Protein AF-A0A117N8L5-F1 (afdb_monomer)

Radius of gyration: 17.11 Å; Cα contacts (8 Å, |Δi|>4): 174; chains: 1; bounding box: 40×50×40 Å

Mean predicted aligned error: 10.84 Å

pLDDT: mean 74.55, std 15.8, range [31.23, 92.5]

Structure (mmCIF, N/CA/C/O backbone):
data_AF-A0A117N8L5-F1
#
_entry.id   AF-A0A117N8L5-F1
#
loop_
_atom_site.group_PDB
_atom_site.id
_atom_site.type_symbol
_atom_site.label_atom_id
_atom_site.label_alt_id
_atom_site.label_comp_id
_atom_site.label_asym_id
_atom_site.label_entity_id
_atom_site.label_seq_id
_atom_site.pdbx_PDB_ins_code
_atom_site.Cartn_x
_atom_site.Cartn_y
_atom_site.Cartn_z
_atom_site.occupancy
_atom_site.B_iso_or_equiv
_atom_site.auth_seq_id
_atom_site.auth_comp_id
_atom_site.auth_asym_id
_atom_site.auth_atom_id
_atom_site.pdbx_PDB_model_num
ATOM 1 N N . MET A 1 1 ? 11.726 -37.294 12.377 1.00 32.75 1 MET A N 1
ATOM 2 C CA . MET A 1 1 ? 10.786 -36.270 12.881 1.00 32.75 1 MET A CA 1
ATOM 3 C C . MET A 1 1 ? 11.572 -34.983 13.073 1.00 32.75 1 MET A C 1
ATOM 5 O O . MET A 1 1 ? 12.293 -34.860 14.050 1.00 32.75 1 MET A O 1
ATOM 9 N N . THR A 1 2 ? 11.542 -34.087 12.090 1.00 34.66 2 THR A N 1
ATOM 10 C CA . THR A 1 2 ? 12.299 -32.825 12.091 1.00 34.66 2 THR A CA 1
ATOM 11 C C . THR A 1 2 ? 11.331 -31.673 12.311 1.00 34.66 2 THR A C 1
ATOM 13 O O . THR A 1 2 ? 10.639 -31.258 11.386 1.00 34.66 2 THR A O 1
ATOM 16 N N . ALA A 1 3 ? 11.257 -31.188 13.549 1.00 36.88 3 ALA A N 1
ATOM 17 C CA . ALA A 1 3 ? 10.558 -29.955 13.878 1.00 36.88 3 ALA A CA 1
ATOM 18 C C . ALA A 1 3 ? 11.479 -28.774 13.540 1.00 36.88 3 ALA A C 1
ATOM 20 O O . ALA A 1 3 ? 12.468 -28.528 14.227 1.00 36.88 3 ALA A O 1
ATOM 21 N N . GLN A 1 4 ? 11.176 -28.073 12.449 1.00 41.47 4 GLN A N 1
ATOM 22 C CA . GLN A 1 4 ? 11.733 -26.756 12.152 1.00 41.47 4 GLN A CA 1
ATOM 23 C C . GLN A 1 4 ? 11.046 -25.733 13.063 1.00 41.47 4 GLN A C 1
ATOM 25 O O . GLN A 1 4 ? 9.984 -25.205 12.745 1.00 41.47 4 GLN A O 1
ATOM 30 N N . THR A 1 5 ? 11.626 -25.479 14.230 1.00 39.50 5 THR A N 1
ATOM 31 C CA . THR A 1 5 ? 11.191 -24.397 15.118 1.00 39.50 5 THR A CA 1
ATOM 32 C C . THR A 1 5 ? 11.941 -23.114 14.771 1.00 39.50 5 THR A C 1
ATOM 34 O O . THR A 1 5 ? 13.135 -23.016 15.026 1.00 39.50 5 THR A O 1
ATOM 37 N N . SER A 1 6 ? 11.206 -22.178 14.162 1.00 39.59 6 SER A N 1
ATOM 38 C CA . SER A 1 6 ? 11.366 -20.713 14.141 1.00 39.59 6 SER A CA 1
ATOM 39 C C . SER A 1 6 ? 12.774 -20.132 14.372 1.00 39.59 6 SER A C 1
ATOM 41 O O . SER A 1 6 ? 13.291 -20.130 15.486 1.00 39.59 6 SER A O 1
ATOM 43 N N . LEU A 1 7 ? 13.345 -19.530 13.321 1.00 44.28 7 LEU A N 1
ATOM 44 C CA . LEU A 1 7 ? 14.654 -18.856 13.322 1.00 44.28 7 LEU A CA 1
ATOM 45 C C . LEU A 1 7 ? 14.647 -17.414 13.874 1.00 44.28 7 LEU A C 1
ATOM 47 O O . LEU A 1 7 ? 15.663 -16.728 13.780 1.00 44.28 7 LEU A O 1
ATOM 51 N N . PHE A 1 8 ? 13.546 -16.935 14.459 1.00 46.31 8 PHE A N 1
ATOM 52 C CA . PHE A 1 8 ? 13.415 -15.524 14.840 1.00 46.31 8 PHE A CA 1
ATOM 53 C C . PHE A 1 8 ? 13.256 -15.352 16.358 1.00 46.31 8 PHE A C 1
ATOM 55 O O . PHE A 1 8 ? 12.157 -15.444 16.901 1.00 46.31 8 PHE A O 1
ATOM 62 N N . GLN A 1 9 ? 14.373 -15.085 17.050 1.00 37.78 9 GLN A N 1
ATOM 63 C CA . GLN A 1 9 ? 14.425 -14.745 18.480 1.00 37.78 9 GLN A CA 1
ATOM 64 C C . GLN A 1 9 ? 15.164 -13.408 18.708 1.00 37.78 9 GLN A C 1
ATOM 66 O O . GLN A 1 9 ? 16.391 -13.354 18.731 1.00 37.78 9 GLN A O 1
ATOM 71 N N . GLY A 1 10 ? 14.402 -12.340 18.984 1.00 44.94 10 GLY A N 1
ATOM 72 C CA . GLY A 1 10 ? 14.839 -11.195 19.802 1.00 44.94 10 GLY A CA 1
ATOM 73 C C . GLY A 1 10 ? 15.371 -9.924 19.105 1.00 44.94 10 GLY A C 1
ATOM 74 O O . GLY A 1 10 ? 15.932 -9.943 18.012 1.00 44.94 10 GLY A O 1
ATOM 75 N N . ASN A 1 11 ? 15.260 -8.793 19.826 1.00 52.31 11 ASN A N 1
ATOM 76 C CA . ASN A 1 11 ? 15.672 -7.425 19.438 1.00 52.31 11 ASN A CA 1
ATOM 77 C C . ASN A 1 11 ? 17.166 -7.250 19.079 1.00 52.31 11 ASN A C 1
ATOM 79 O O . ASN A 1 11 ? 17.556 -6.209 18.547 1.00 52.31 11 ASN A O 1
ATOM 83 N N . GLY A 1 12 ? 18.022 -8.238 19.360 1.00 47.81 12 GLY A N 1
ATOM 84 C CA . GLY A 1 12 ? 19.453 -8.184 19.039 1.00 47.81 12 GLY A CA 1
ATOM 85 C C . GLY A 1 12 ? 19.738 -8.190 17.534 1.00 47.81 12 GLY A C 1
ATOM 86 O O . GLY A 1 12 ? 20.642 -7.492 17.077 1.00 47.81 12 GLY A O 1
ATOM 87 N N . GLN A 1 13 ? 18.926 -8.903 16.748 1.00 51.06 13 GLN A N 1
ATOM 88 C CA . GLN A 1 13 ? 19.070 -8.963 15.288 1.00 51.06 13 GLN A CA 1
ATOM 89 C C . GLN A 1 13 ? 18.593 -7.674 14.601 1.00 51.06 13 GLN A C 1
ATOM 91 O O . GLN A 1 13 ? 19.231 -7.227 13.651 1.00 51.06 13 GLN A O 1
ATOM 96 N N . LEU A 1 14 ? 17.563 -6.998 15.131 1.00 50.91 14 LEU A N 1
ATOM 97 C CA . LEU A 1 14 ? 17.167 -5.656 14.676 1.00 50.91 14 LEU A CA 1
ATOM 98 C C . LEU A 1 14 ? 18.280 -4.628 14.915 1.00 50.91 14 LEU A C 1
ATOM 100 O O . LEU A 1 14 ? 18.564 -3.805 14.048 1.00 50.91 14 LEU A O 1
ATOM 104 N N . GLN A 1 15 ? 18.977 -4.708 16.054 1.00 56.00 15 GLN A N 1
ATOM 105 C CA . GLN A 1 15 ? 20.136 -3.849 16.314 1.00 56.00 15 GLN A CA 1
ATOM 106 C C . GLN A 1 15 ? 21.327 -4.157 15.398 1.00 56.00 15 GLN A C 1
ATOM 108 O O . GLN A 1 15 ? 22.074 -3.241 15.053 1.00 56.00 15 GLN A O 1
ATOM 113 N N . GLN A 1 16 ? 21.515 -5.414 14.989 1.00 54.31 16 GLN A N 1
ATOM 114 C CA . GLN A 1 16 ? 22.537 -5.794 14.009 1.00 54.31 16 GLN A CA 1
ATOM 115 C C . GLN A 1 16 ? 22.177 -5.319 12.595 1.00 54.31 16 GLN A C 1
ATOM 117 O O . GLN A 1 16 ? 23.023 -4.725 11.932 1.00 54.31 16 GLN A O 1
ATOM 122 N N . LEU A 1 17 ? 20.920 -5.466 12.165 1.00 53.38 17 LEU A N 1
ATOM 123 C CA . LEU A 1 17 ? 20.417 -4.901 10.906 1.00 53.38 17 LEU A CA 1
ATOM 124 C C . LEU A 1 17 ? 20.562 -3.374 10.875 1.00 53.38 17 LEU A C 1
ATOM 126 O O . LEU A 1 17 ? 21.038 -2.827 9.885 1.00 53.38 17 LEU A O 1
ATOM 130 N N . ARG A 1 18 ? 20.285 -2.688 11.991 1.00 55.78 18 ARG A N 1
ATOM 131 C CA . ARG A 1 18 ? 20.491 -1.236 12.143 1.00 55.78 18 ARG A CA 1
ATOM 132 C C . ARG A 1 18 ? 21.955 -0.799 11.987 1.00 55.78 18 ARG A C 1
ATOM 134 O O . ARG A 1 18 ? 22.213 0.368 11.713 1.00 55.78 18 ARG A O 1
ATOM 141 N N . ARG A 1 19 ? 22.921 -1.707 12.182 1.00 58.66 19 ARG A N 1
ATOM 142 C CA . ARG A 1 19 ? 24.357 -1.448 11.950 1.00 58.66 19 ARG A CA 1
ATOM 143 C C . ARG A 1 19 ? 24.785 -1.715 10.506 1.00 58.66 19 ARG A C 1
ATOM 145 O O . ARG A 1 19 ? 25.782 -1.148 10.075 1.00 58.66 19 ARG A O 1
ATOM 152 N N . LEU A 1 20 ? 24.070 -2.584 9.795 1.00 58.31 20 LEU A N 1
ATOM 153 C CA . LEU A 1 20 ? 24.377 -2.994 8.419 1.00 58.31 20 LEU A CA 1
ATOM 154 C C . LEU A 1 20 ? 23.665 -2.123 7.378 1.00 58.31 20 LEU A C 1
ATOM 156 O O . LEU A 1 20 ? 24.163 -1.943 6.270 1.00 58.31 20 LEU A O 1
ATOM 160 N N . ILE A 1 21 ? 22.513 -1.568 7.742 1.00 58.50 21 ILE A N 1
ATOM 161 C CA . ILE A 1 21 ? 21.733 -0.667 6.904 1.00 58.50 21 ILE A CA 1
ATOM 162 C C . ILE A 1 21 ? 22.217 0.769 7.168 1.00 58.50 21 ILE A C 1
ATOM 164 O O . ILE A 1 21 ? 22.267 1.186 8.328 1.00 58.50 21 ILE A O 1
ATOM 168 N N . PRO A 1 22 ? 22.566 1.554 6.128 1.00 66.19 22 PRO A N 1
ATOM 169 C CA . PRO A 1 22 ? 22.872 2.970 6.287 1.00 66.19 22 PRO A CA 1
ATOM 170 C C . PRO A 1 22 ? 21.774 3.663 7.093 1.00 66.19 22 PRO A C 1
ATOM 172 O O . PRO A 1 22 ? 20.593 3.511 6.791 1.00 66.19 22 PRO A O 1
ATOM 175 N N . ARG A 1 23 ? 22.157 4.430 8.117 1.00 64.81 23 ARG A N 1
ATOM 176 C CA . ARG A 1 23 ? 21.230 5.036 9.090 1.00 64.81 23 ARG A CA 1
ATOM 177 C C . ARG A 1 23 ? 20.044 5.769 8.440 1.00 64.81 23 ARG A C 1
ATOM 179 O O . ARG A 1 23 ? 18.930 5.679 8.938 1.00 64.81 23 ARG A O 1
ATOM 186 N N . GLN A 1 24 ? 20.274 6.406 7.292 1.00 61.06 24 GLN A N 1
ATOM 187 C CA . GLN A 1 24 ? 19.246 7.089 6.498 1.00 61.06 24 GLN A CA 1
ATOM 188 C C . GLN A 1 24 ? 18.152 6.147 5.962 1.00 61.06 24 GLN A C 1
ATOM 190 O O . GLN A 1 24 ? 16.981 6.514 5.961 1.00 61.06 24 GLN A O 1
ATOM 195 N N . HIS A 1 25 ? 18.502 4.927 5.544 1.00 65.31 25 HIS A N 1
ATOM 196 C CA . HIS A 1 25 ? 17.527 3.935 5.081 1.00 65.31 25 HIS A CA 1
ATOM 197 C C . HIS A 1 25 ? 16.678 3.398 6.236 1.00 65.31 25 HIS A C 1
ATOM 199 O O . HIS A 1 25 ? 15.489 3.152 6.059 1.00 65.31 25 HIS A O 1
ATOM 205 N N . PHE A 1 26 ? 17.268 3.260 7.427 1.00 66.50 26 PHE A N 1
ATOM 206 C CA . PHE A 1 26 ? 16.532 2.848 8.620 1.00 66.50 26 PHE A CA 1
ATOM 207 C C . PHE A 1 26 ? 15.540 3.929 9.073 1.00 66.50 26 PHE A C 1
ATOM 209 O O . PHE A 1 26 ? 14.372 3.628 9.282 1.00 66.50 26 PHE A O 1
ATOM 216 N N . GLU A 1 27 ? 15.968 5.195 9.123 1.00 71.75 27 GLU A N 1
ATOM 217 C CA . GLU A 1 27 ? 15.086 6.327 9.452 1.00 71.75 27 GLU A CA 1
ATOM 218 C C . GLU A 1 27 ? 13.952 6.495 8.420 1.00 71.75 27 GLU A C 1
ATOM 220 O 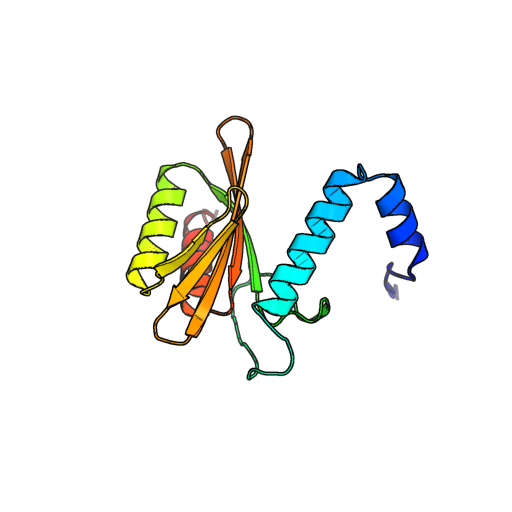O . GLU A 1 27 ? 12.825 6.825 8.787 1.00 71.75 27 GLU A O 1
ATOM 225 N N . CYS A 1 28 ? 14.209 6.231 7.131 1.00 71.75 28 CYS A N 1
ATOM 226 C CA . CYS A 1 28 ? 13.149 6.193 6.115 1.00 71.75 28 CYS A CA 1
ATOM 227 C C . CYS A 1 28 ? 12.150 5.058 6.359 1.00 71.75 28 CYS A C 1
ATOM 229 O O . CYS A 1 28 ? 10.948 5.262 6.198 1.00 71.75 28 CYS A O 1
ATOM 231 N N . LEU A 1 29 ? 12.633 3.876 6.747 1.00 73.25 29 LEU A N 1
ATOM 232 C CA . LEU A 1 29 ? 11.786 2.720 7.023 1.00 73.25 29 LEU A CA 1
ATOM 233 C C . LEU A 1 29 ? 10.924 2.932 8.274 1.00 73.25 29 LEU A C 1
ATOM 235 O O . LEU A 1 29 ? 9.733 2.643 8.231 1.00 73.25 29 LEU A O 1
ATOM 239 N N . GLU A 1 30 ? 11.480 3.497 9.348 1.00 79.12 30 GLU A N 1
ATOM 240 C CA . GLU A 1 30 ? 10.711 3.856 10.549 1.00 79.12 30 GLU A CA 1
ATOM 241 C C . GLU A 1 30 ? 9.605 4.864 10.224 1.00 79.12 30 GLU A C 1
ATOM 243 O O . GLU A 1 30 ? 8.443 4.613 10.534 1.00 79.12 30 GLU A O 1
ATOM 248 N N . ARG A 1 31 ? 9.923 5.949 9.503 1.00 82.00 31 ARG A N 1
ATOM 249 C CA . ARG A 1 31 ? 8.916 6.936 9.073 1.00 82.00 31 ARG A CA 1
ATOM 250 C C . ARG A 1 31 ? 7.827 6.320 8.199 1.00 82.00 31 ARG A C 1
ATOM 252 O O . ARG A 1 31 ? 6.667 6.713 8.292 1.00 82.00 31 ARG A O 1
ATOM 259 N N . TYR A 1 32 ? 8.193 5.374 7.337 1.00 81.88 32 TYR A N 1
ATOM 260 C CA . TYR A 1 32 ? 7.232 4.672 6.494 1.00 81.88 32 TYR A CA 1
ATOM 261 C C . TYR A 1 32 ? 6.297 3.784 7.323 1.00 81.88 32 TYR A C 1
ATOM 263 O O . TYR A 1 32 ? 5.087 3.822 7.120 1.00 81.88 32 TYR A O 1
ATOM 271 N N . LEU A 1 33 ? 6.829 3.044 8.299 1.00 81.69 33 LEU A N 1
ATOM 272 C CA . LEU A 1 33 ? 6.021 2.235 9.212 1.00 81.69 33 LEU A CA 1
ATOM 273 C C . LEU A 1 33 ? 5.107 3.094 10.095 1.00 81.69 33 LEU A C 1
ATOM 275 O O . LEU A 1 33 ? 3.944 2.747 10.276 1.00 81.69 33 LEU A O 1
ATOM 279 N N . GLU A 1 34 ? 5.592 4.233 10.596 1.00 86.81 34 GLU A N 1
ATOM 280 C CA . GLU A 1 34 ? 4.775 5.198 11.343 1.00 86.81 34 GLU A CA 1
ATOM 281 C C . GLU A 1 34 ? 3.621 5.743 10.494 1.00 86.81 34 GLU A C 1
ATOM 283 O O . GLU A 1 34 ? 2.481 5.813 10.960 1.00 86.81 34 GLU A O 1
ATOM 288 N N . LEU A 1 35 ? 3.896 6.093 9.232 1.00 87.19 35 LEU A N 1
ATOM 289 C CA . LEU A 1 35 ? 2.871 6.522 8.283 1.00 87.19 35 LEU A CA 1
ATOM 290 C C . LEU A 1 35 ? 1.834 5.418 8.054 1.00 87.19 35 LEU A C 1
ATOM 292 O O . LEU A 1 35 ? 0.638 5.688 8.111 1.00 87.19 35 LEU A O 1
ATOM 296 N N . LEU A 1 36 ? 2.273 4.178 7.833 1.00 86.38 36 LEU A N 1
ATOM 297 C CA . LEU A 1 36 ? 1.370 3.047 7.634 1.00 86.38 36 LEU A CA 1
ATOM 298 C C . LEU A 1 36 ? 0.495 2.778 8.859 1.00 86.38 36 LEU A C 1
ATOM 300 O O . LEU A 1 36 ? -0.713 2.624 8.712 1.00 86.38 36 LEU A O 1
ATOM 304 N N . ALA A 1 37 ? 1.074 2.772 10.059 1.00 85.56 37 ALA A N 1
ATOM 305 C CA . ALA A 1 37 ? 0.328 2.561 11.297 1.00 85.56 37 ALA A CA 1
ATOM 306 C C . ALA A 1 37 ? -0.701 3.674 11.549 1.00 85.56 37 ALA A C 1
ATOM 308 O O . ALA A 1 37 ? -1.789 3.410 12.058 1.00 85.56 37 ALA A O 1
ATOM 309 N N . LYS A 1 38 ? -0.376 4.913 11.162 1.00 87.62 38 LYS A N 1
ATOM 310 C CA . LYS A 1 38 ? -1.298 6.050 11.241 1.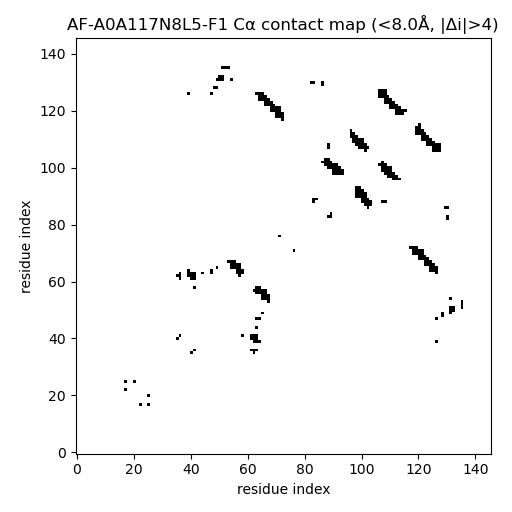00 87.62 38 LYS A CA 1
ATOM 311 C C . LYS A 1 38 ? -2.437 5.943 10.228 1.00 87.62 38 LYS A C 1
ATOM 313 O O . LYS A 1 38 ? -3.577 6.256 10.561 1.00 87.62 38 LYS A O 1
ATOM 318 N N . GLU A 1 39 ? -2.131 5.562 8.991 1.00 87.56 39 GLU A N 1
ATOM 319 C CA . GLU A 1 39 ? -3.130 5.534 7.923 1.00 87.56 39 GLU A CA 1
ATOM 320 C C . GLU A 1 39 ? -4.011 4.281 7.953 1.00 87.56 39 GLU A C 1
ATOM 322 O O . GLU A 1 39 ? -5.179 4.371 7.571 1.00 87.56 39 GLU A O 1
ATOM 327 N N . PHE A 1 40 ? -3.490 3.157 8.446 1.00 85.25 40 PHE A N 1
ATOM 328 C CA . PHE A 1 40 ? -4.158 1.854 8.483 1.00 85.25 40 PHE A CA 1
ATOM 329 C C . PHE A 1 40 ? -4.108 1.241 9.900 1.00 85.25 40 PHE A C 1
ATOM 331 O O . PHE A 1 40 ? -3.399 0.252 10.127 1.00 85.25 40 PHE A O 1
ATOM 338 N N . PRO A 1 41 ? -4.830 1.805 10.883 1.00 84.75 41 PRO A N 1
ATOM 339 C CA . PRO A 1 41 ? -4.769 1.341 12.267 1.00 84.75 41 PRO A CA 1
ATOM 340 C C . PRO A 1 41 ? -5.400 -0.050 12.449 1.00 84.75 41 PRO A C 1
ATOM 342 O O . PRO A 1 41 ? -6.474 -0.335 11.916 1.00 84.75 41 PRO A O 1
ATOM 345 N N . LEU A 1 42 ? -4.762 -0.915 13.254 1.00 79.88 42 LEU A N 1
ATOM 346 C CA . LEU A 1 42 ? -5.229 -2.293 13.487 1.00 79.88 42 LEU A CA 1
ATOM 347 C C . LEU A 1 42 ? -6.596 -2.396 14.176 1.00 79.88 42 LEU A C 1
ATOM 349 O O . LEU A 1 42 ? -7.389 -3.279 13.846 1.00 79.88 42 LEU A O 1
ATOM 353 N N . PHE A 1 43 ? -6.848 -1.532 15.159 1.00 75.25 43 PHE A N 1
ATOM 354 C CA . PHE A 1 43 ? -7.909 -1.739 16.150 1.00 75.25 43 PHE A CA 1
ATOM 355 C C . PHE A 1 43 ? -9.222 -1.003 15.849 1.00 75.25 43 PHE A C 1
ATOM 357 O O . PHE A 1 43 ? -10.253 -1.384 16.397 1.00 75.25 43 PHE A O 1
ATOM 364 N N . ASP A 1 44 ? -9.211 -0.008 14.959 1.00 72.81 44 ASP A N 1
ATOM 365 C CA . ASP A 1 44 ? -10.377 0.853 14.704 1.00 72.81 44 ASP A CA 1
ATOM 366 C C . ASP A 1 44 ? -11.277 0.349 13.557 1.00 72.81 44 ASP A C 1
ATOM 368 O O . ASP A 1 44 ? -12.292 0.971 13.235 1.00 72.81 44 ASP A O 1
ATOM 372 N N . HIS A 1 45 ? -10.940 -0.796 12.946 1.00 64.31 45 HIS A N 1
ATOM 373 C CA . HIS A 1 45 ? -11.600 -1.304 11.739 1.00 64.31 45 HIS A CA 1
ATOM 374 C C . HIS A 1 45 ? -11.892 -2.818 11.785 1.00 64.31 45 HIS A C 1
ATOM 376 O O . HIS A 1 45 ? -11.129 -3.593 12.378 1.00 64.31 45 HIS A O 1
ATOM 382 N N . PRO A 1 46 ? -12.988 -3.273 11.137 1.00 74.44 46 PRO A N 1
ATOM 383 C CA . PRO A 1 46 ? -13.358 -4.686 11.080 1.00 74.44 46 PRO A CA 1
ATOM 384 C C . PRO A 1 46 ? -12.282 -5.559 10.399 1.00 74.44 46 PRO A C 1
ATOM 386 O O . PRO A 1 46 ? -11.375 -5.036 9.746 1.00 74.44 46 PRO A O 1
ATOM 389 N N . PRO A 1 47 ? -12.364 -6.899 10.535 1.00 74.44 47 PRO A N 1
ATOM 390 C CA . PRO A 1 47 ? -11.465 -7.832 9.863 1.00 74.44 47 PRO A CA 1
ATOM 391 C C . PRO A 1 47 ? -11.407 -7.624 8.347 1.00 74.44 47 PRO A C 1
ATOM 393 O O . PRO A 1 47 ? -12.430 -7.766 7.680 1.00 74.44 47 PRO A O 1
ATOM 396 N N . LEU A 1 48 ? -10.221 -7.338 7.799 1.00 78.44 48 LEU A N 1
ATOM 397 C CA . LEU A 1 48 ? -9.997 -7.386 6.354 1.00 78.44 48 LEU A CA 1
ATOM 398 C C . LEU A 1 48 ? -9.824 -8.841 5.919 1.00 78.44 48 LEU A C 1
ATOM 400 O O . LEU A 1 48 ? -9.084 -9.597 6.545 1.00 78.44 48 LEU A O 1
ATOM 404 N N . VAL A 1 49 ? -10.506 -9.222 4.842 1.00 76.62 49 VAL A N 1
ATOM 405 C CA . VAL A 1 49 ? -10.380 -10.544 4.223 1.00 76.62 49 VAL A CA 1
ATOM 406 C C . VAL A 1 49 ? -10.051 -10.335 2.754 1.00 76.62 49 VAL A C 1
ATOM 408 O O . VAL A 1 49 ? -10.920 -9.974 1.956 1.00 76.62 49 VAL A O 1
ATOM 411 N N . ILE A 1 50 ? -8.782 -10.546 2.411 1.00 77.44 50 ILE A N 1
ATOM 412 C CA . ILE A 1 50 ? -8.274 -10.457 1.043 1.00 77.44 50 ILE A CA 1
ATOM 413 C C . ILE A 1 50 ? -7.765 -11.837 0.636 1.00 77.44 50 ILE A C 1
ATOM 415 O O . ILE A 1 50 ? -6.911 -12.415 1.299 1.00 77.44 50 ILE A O 1
ATOM 419 N N . ASP A 1 51 ? -8.316 -12.361 -0.456 1.00 70.94 51 ASP A N 1
ATOM 420 C CA . ASP A 1 51 ? -7.910 -13.634 -1.052 1.00 70.94 51 ASP A CA 1
ATOM 421 C C . ASP A 1 51 ? -7.000 -13.340 -2.249 1.00 70.94 51 ASP A C 1
ATOM 423 O O . ASP A 1 51 ? -7.437 -13.277 -3.399 1.00 70.94 51 ASP A O 1
ATOM 427 N N . CYS A 1 52 ? -5.746 -12.997 -1.951 1.00 74.50 52 CYS A N 1
ATOM 428 C CA . CYS A 1 52 ? -4.743 -12.651 -2.949 1.00 74.50 52 CYS A CA 1
ATOM 429 C C . CYS A 1 52 ? -3.397 -13.266 -2.538 1.00 74.50 52 CYS A C 1
ATOM 431 O O . CYS A 1 52 ? -2.767 -12.769 -1.607 1.00 74.50 52 CYS A O 1
ATOM 433 N N . PRO A 1 53 ? -2.927 -14.335 -3.210 1.00 72.31 53 PRO A N 1
ATOM 434 C CA . PRO A 1 53 ? -1.728 -15.068 -2.790 1.00 72.31 53 PRO A CA 1
ATOM 435 C C . PRO A 1 53 ? -0.433 -14.267 -2.964 1.00 72.31 53 PRO A C 1
ATOM 437 O O . PRO A 1 53 ? 0.595 -14.627 -2.400 1.00 72.31 53 PRO A O 1
ATOM 440 N N . VAL A 1 54 ? -0.474 -13.192 -3.755 1.00 74.75 54 VAL A N 1
ATOM 441 C CA . VAL A 1 54 ? 0.657 -12.279 -3.975 1.00 74.75 54 VAL A CA 1
ATOM 442 C C . VAL A 1 54 ? 0.667 -11.104 -2.992 1.00 74.75 54 VAL A C 1
ATOM 444 O O . VAL A 1 54 ? 1.564 -10.267 -3.065 1.00 74.75 54 VAL A O 1
ATOM 447 N N . ALA A 1 55 ? -0.327 -11.013 -2.105 1.00 82.38 55 ALA A N 1
ATOM 448 C CA . ALA A 1 55 ? -0.432 -9.963 -1.106 1.00 82.38 55 ALA A CA 1
ATOM 449 C C . ALA A 1 55 ? 0.047 -10.461 0.263 1.00 82.38 55 ALA A C 1
ATOM 451 O O . ALA A 1 55 ? -0.329 -11.541 0.715 1.00 82.38 55 ALA A O 1
ATOM 452 N N . GLU A 1 56 ? 0.854 -9.652 0.939 1.00 85.94 56 GLU A N 1
ATOM 453 C CA . GLU A 1 56 ? 1.352 -9.921 2.285 1.00 85.94 56 GLU A CA 1
ATOM 454 C C . GLU A 1 56 ? 0.540 -9.120 3.308 1.00 85.94 56 GLU A C 1
ATOM 456 O O . GLU A 1 56 ? 0.416 -7.901 3.188 1.00 85.94 56 GLU A O 1
ATOM 461 N N . GLY A 1 57 ? -0.035 -9.793 4.305 1.00 86.19 57 GLY A N 1
ATOM 462 C CA . GLY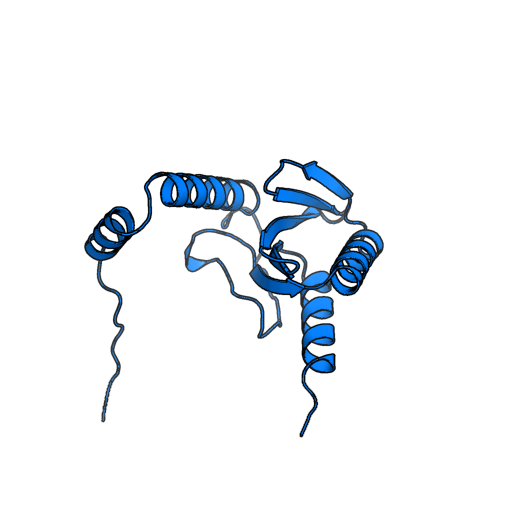 A 1 57 ? -0.721 -9.130 5.416 1.00 86.19 57 GLY A CA 1
ATOM 463 C C . GLY A 1 57 ? 0.273 -8.463 6.370 1.00 86.19 57 GLY A C 1
ATOM 464 O O . GLY A 1 57 ? 1.310 -9.043 6.692 1.00 86.19 57 GLY A O 1
ATOM 465 N N . LEU A 1 58 ? -0.032 -7.242 6.817 1.00 86.38 58 LEU A N 1
ATOM 466 C CA . LEU A 1 58 ? 0.825 -6.458 7.718 1.00 86.38 58 LEU A CA 1
ATOM 467 C C . LEU A 1 58 ? 0.343 -6.470 9.183 1.00 86.38 58 LEU A C 1
ATOM 469 O O . LEU A 1 58 ? 0.778 -5.650 9.998 1.00 86.38 58 LEU A O 1
ATOM 473 N N . GLU A 1 59 ? -0.547 -7.393 9.559 1.00 84.62 59 GLU A N 1
ATOM 474 C CA . GLU A 1 59 ? -1.142 -7.437 10.901 1.00 84.62 59 GLU A CA 1
ATOM 475 C C . GLU A 1 59 ? -0.103 -7.693 12.001 1.00 84.62 59 GLU A C 1
ATOM 477 O O . GLU A 1 59 ? -0.237 -7.198 13.121 1.00 84.62 59 GLU A O 1
ATOM 482 N N . ASN A 1 60 ? 0.968 -8.422 11.676 1.00 83.00 60 ASN A N 1
ATOM 483 C CA . ASN A 1 60 ? 2.120 -8.657 12.552 1.00 83.00 60 ASN A CA 1
ATOM 484 C C . ASN A 1 60 ? 2.879 -7.369 12.921 1.00 83.00 60 ASN A C 1
ATOM 486 O O . ASN A 1 60 ? 3.576 -7.346 13.936 1.00 83.00 60 ASN A O 1
ATOM 490 N N . LEU A 1 61 ? 2.734 -6.308 12.124 1.00 82.00 61 LEU A N 1
ATOM 491 C CA . LEU A 1 61 ? 3.312 -4.985 12.359 1.00 82.00 61 LEU A CA 1
ATOM 492 C C . LEU A 1 61 ? 2.320 -4.014 13.017 1.00 82.00 61 LEU A C 1
ATOM 494 O O . LEU A 1 61 ? 2.644 -2.844 13.199 1.00 82.00 61 LEU A O 1
ATOM 498 N N . GLY A 1 62 ? 1.117 -4.472 13.380 1.00 83.94 62 GLY A N 1
ATOM 499 C CA . GLY A 1 62 ? 0.077 -3.597 13.923 1.00 83.94 62 GLY A CA 1
ATOM 500 C C . GLY A 1 62 ? -0.623 -2.737 12.865 1.00 83.94 62 GLY A C 1
ATOM 501 O O . GLY A 1 62 ? -1.185 -1.699 13.210 1.00 83.94 62 GLY A O 1
ATOM 502 N N . ILE A 1 63 ? -0.586 -3.149 11.594 1.00 86.75 63 ILE A N 1
ATOM 503 C CA . ILE A 1 63 ? -1.128 -2.405 10.449 1.00 86.75 63 ILE A CA 1
ATOM 504 C C . ILE A 1 63 ? -2.283 -3.205 9.828 1.00 86.75 63 ILE A C 1
ATOM 506 O O . ILE A 1 63 ? -2.142 -4.390 9.532 1.00 86.75 63 ILE A O 1
ATOM 510 N N . ARG A 1 64 ? -3.439 -2.564 9.612 1.00 88.00 64 ARG A N 1
ATOM 511 C CA . ARG A 1 64 ? -4.630 -3.171 8.985 1.00 88.00 64 ARG A CA 1
ATOM 512 C C . ARG A 1 64 ? -4.637 -2.963 7.479 1.00 88.00 64 ARG A C 1
ATOM 514 O O . ARG A 1 64 ? -5.494 -2.268 6.946 1.00 88.00 64 ARG A O 1
ATOM 521 N N . ALA A 1 65 ? -3.670 -3.550 6.795 1.00 88.94 65 ALA A N 1
ATOM 522 C CA . ALA A 1 65 ? -3.594 -3.485 5.346 1.00 88.94 65 ALA A CA 1
ATOM 523 C C . ALA A 1 65 ? -2.820 -4.675 4.797 1.00 88.94 65 ALA A C 1
ATOM 525 O O . ALA A 1 65 ? -2.080 -5.350 5.516 1.00 88.94 65 ALA A O 1
ATOM 526 N N . PHE A 1 66 ? -2.976 -4.885 3.500 1.00 88.19 66 PHE A N 1
ATOM 527 C CA . PHE A 1 66 ? -2.161 -5.806 2.736 1.00 88.19 66 PHE A CA 1
ATOM 528 C C . PHE A 1 66 ? -1.156 -5.015 1.913 1.00 88.19 66 PHE A C 1
ATOM 530 O O . PHE A 1 66 ? -1.432 -3.894 1.482 1.00 88.19 66 PHE A O 1
ATOM 537 N N . GLN A 1 67 ? 0.004 -5.610 1.683 1.00 88.00 67 GLN A N 1
ATOM 538 C CA . GLN A 1 67 ? 1.056 -5.077 0.841 1.00 88.00 67 GLN A CA 1
ATOM 539 C C . GLN A 1 67 ? 1.205 -5.929 -0.414 1.00 88.00 67 GLN A C 1
ATOM 541 O O . GLN A 1 67 ? 1.216 -7.154 -0.353 1.00 88.00 67 GLN A O 1
ATOM 546 N N . TRP A 1 68 ? 1.398 -5.277 -1.551 1.00 87.38 68 TRP A N 1
ATOM 547 C CA . TRP A 1 68 ? 1.885 -5.902 -2.771 1.00 87.38 68 TRP A CA 1
ATOM 548 C C . TRP A 1 68 ? 3.093 -5.133 -3.287 1.00 87.38 68 TRP A C 1
ATOM 550 O O . TRP A 1 68 ? 3.107 -3.901 -3.281 1.00 87.38 68 TRP A O 1
ATOM 560 N N . GLN A 1 69 ? 4.107 -5.864 -3.739 1.00 83.94 69 GLN A N 1
ATOM 561 C CA . GLN A 1 69 ? 5.271 -5.290 -4.397 1.00 83.94 69 GLN A CA 1
ATOM 562 C C . GLN A 1 69 ? 5.427 -5.893 -5.786 1.00 83.94 69 GLN A C 1
ATOM 564 O O . GLN A 1 69 ? 5.305 -7.103 -5.967 1.00 83.94 69 GLN A O 1
ATOM 569 N N . GLY A 1 70 ? 5.742 -5.047 -6.758 1.00 77.38 70 GLY A N 1
ATOM 570 C CA . GLY A 1 70 ? 5.985 -5.485 -8.122 1.00 77.38 70 GLY A CA 1
ATOM 571 C C . GLY A 1 70 ? 6.858 -4.505 -8.882 1.00 77.38 70 GLY A C 1
ATOM 572 O O . GLY A 1 70 ? 6.854 -3.303 -8.623 1.00 77.38 70 GLY A O 1
ATOM 573 N N . VAL A 1 71 ? 7.618 -5.030 -9.836 1.00 81.31 71 VAL A N 1
ATOM 574 C CA . VAL A 1 71 ? 8.344 -4.212 -10.806 1.00 81.31 71 VAL A CA 1
ATOM 575 C C . VAL A 1 71 ? 7.428 -4.000 -11.999 1.00 81.31 71 VAL A C 1
ATOM 577 O O . VAL A 1 71 ? 6.887 -4.970 -12.529 1.00 81.31 71 VAL A O 1
ATOM 580 N N . CYS A 1 72 ? 7.250 -2.752 -12.422 1.00 74.31 72 CYS A N 1
ATOM 581 C CA . CYS A 1 72 ? 6.428 -2.441 -13.579 1.00 74.31 72 CYS A CA 1
ATOM 582 C C . CYS A 1 72 ? 7.123 -1.502 -14.567 1.00 74.31 72 CYS A C 1
ATOM 584 O O . CYS A 1 72 ? 7.940 -0.654 -14.192 1.00 74.31 72 CYS A O 1
ATOM 586 N N . ASP A 1 73 ? 6.741 -1.624 -15.834 1.00 78.69 73 ASP A N 1
ATOM 587 C CA . ASP A 1 73 ? 7.068 -0.656 -16.874 1.00 78.69 73 ASP A CA 1
ATOM 588 C C . ASP A 1 73 ? 6.033 0.487 -16.948 1.00 78.69 73 ASP A C 1
ATOM 590 O O . ASP A 1 73 ? 5.041 0.538 -16.213 1.00 78.69 73 ASP A O 1
ATOM 594 N N . MET A 1 74 ? 6.278 1.458 -17.833 1.00 74.81 74 MET A N 1
ATOM 595 C CA . MET A 1 74 ? 5.395 2.616 -18.010 1.00 74.81 74 MET A CA 1
ATOM 596 C C . MET A 1 74 ? 3.955 2.234 -18.411 1.00 74.81 74 MET A C 1
ATOM 598 O O . MET A 1 74 ? 3.029 2.764 -17.790 1.00 74.81 74 MET A O 1
ATOM 602 N N . PRO A 1 75 ? 3.718 1.343 -19.395 1.00 79.06 75 PRO A N 1
ATOM 603 C CA . PRO A 1 75 ? 2.377 0.844 -19.709 1.00 79.06 75 PRO A CA 1
ATOM 604 C C . PRO A 1 75 ? 1.645 0.223 -18.515 1.00 79.06 75 PRO A C 1
ATOM 606 O O . PRO A 1 75 ? 0.499 0.586 -18.243 1.00 79.06 75 PRO A O 1
ATOM 609 N N . GLN A 1 76 ? 2.302 -0.663 -17.765 1.00 77.62 76 GLN A N 1
ATOM 610 C CA . GLN A 1 76 ? 1.718 -1.302 -16.584 1.00 77.62 76 GLN A CA 1
ATOM 611 C C . GLN A 1 76 ? 1.394 -0.279 -15.490 1.00 77.62 76 GLN A C 1
ATOM 613 O O . GLN A 1 76 ? 0.335 -0.348 -14.863 1.00 77.62 76 GLN A O 1
ATOM 618 N N . ARG A 1 77 ? 2.250 0.731 -15.314 1.00 79.00 77 ARG A N 1
ATOM 619 C CA . ARG A 1 77 ? 2.000 1.845 -14.393 1.00 79.00 77 ARG A CA 1
ATOM 620 C C . ARG A 1 77 ? 0.754 2.642 -14.779 1.00 79.00 77 ARG A C 1
ATOM 622 O O . ARG A 1 77 ? -0.047 2.986 -13.912 1.00 79.00 77 ARG A O 1
ATOM 629 N N . MET A 1 78 ? 0.570 2.930 -16.068 1.00 82.00 78 MET A N 1
ATOM 630 C CA . MET A 1 78 ? -0.628 3.624 -16.557 1.00 82.00 78 MET A CA 1
ATOM 631 C C . MET A 1 78 ? -1.886 2.773 -16.366 1.00 82.00 78 MET A C 1
ATOM 633 O O . MET A 1 78 ? -2.922 3.307 -15.975 1.00 82.00 78 MET A O 1
ATOM 637 N N . ALA A 1 79 ? -1.793 1.456 -16.576 1.00 83.62 79 ALA A N 1
ATOM 638 C CA . ALA A 1 79 ? -2.894 0.531 -16.326 1.00 83.62 79 ALA A CA 1
ATOM 639 C C . ALA A 1 79 ? -3.289 0.499 -14.840 1.00 83.62 79 ALA A C 1
ATOM 641 O O . ALA A 1 79 ? -4.475 0.566 -14.530 1.00 83.62 79 ALA A O 1
ATOM 642 N N . LEU A 1 80 ? -2.316 0.481 -13.920 1.00 84.06 80 LEU A N 1
ATOM 643 C CA . LEU A 1 80 ? -2.581 0.599 -12.483 1.00 84.06 80 LEU A CA 1
ATOM 644 C C . LEU A 1 80 ? -3.249 1.938 -12.143 1.00 84.06 80 LEU A C 1
ATOM 646 O O . LEU A 1 80 ? -4.246 1.960 -11.428 1.00 84.06 80 LEU A O 1
ATOM 650 N N . GLY A 1 81 ? -2.749 3.048 -12.693 1.00 85.44 81 GLY A N 1
ATOM 651 C CA . GLY A 1 81 ? -3.375 4.361 -12.516 1.00 85.44 81 GLY A CA 1
ATOM 652 C C . GLY A 1 81 ? -4.823 4.392 -13.017 1.00 85.44 81 GLY A C 1
ATOM 653 O O . GLY A 1 81 ? -5.700 4.931 -12.346 1.00 85.44 81 GLY A O 1
ATOM 654 N N . SER A 1 82 ? -5.094 3.761 -14.161 1.00 86.06 82 SER A N 1
ATOM 655 C CA . SER A 1 82 ? -6.451 3.614 -14.694 1.00 86.06 82 SER A CA 1
ATOM 656 C C . SER A 1 82 ? -7.341 2.755 -13.797 1.00 86.06 82 SER A C 1
ATOM 658 O O . SER A 1 82 ? -8.505 3.100 -13.616 1.00 86.06 82 SER A O 1
ATOM 660 N N . ALA A 1 83 ? -6.818 1.661 -13.237 1.00 86.62 83 ALA A N 1
ATOM 661 C CA . ALA A 1 83 ? -7.560 0.806 -12.314 1.00 86.62 83 ALA A CA 1
ATOM 662 C C . ALA A 1 83 ? -7.937 1.569 -11.036 1.00 86.62 83 ALA A C 1
ATOM 664 O O . ALA A 1 83 ? -9.097 1.559 -10.639 1.00 86.62 83 ALA A O 1
ATOM 665 N N . LEU A 1 84 ? -6.993 2.320 -10.457 1.00 88.44 84 LEU A N 1
ATOM 666 C CA . LEU A 1 84 ? -7.255 3.174 -9.296 1.00 88.44 84 LEU A CA 1
ATOM 667 C C . LEU A 1 84 ? -8.367 4.194 -9.588 1.00 88.44 84 LEU A C 1
ATOM 669 O O . LEU A 1 84 ? -9.313 4.321 -8.813 1.00 88.44 84 LEU A O 1
ATOM 673 N N . MET A 1 85 ? -8.297 4.887 -10.727 1.00 88.00 85 MET A N 1
ATOM 674 C CA . MET A 1 85 ? -9.346 5.834 -11.123 1.00 88.00 85 MET A CA 1
ATOM 675 C C . MET A 1 85 ? -10.700 5.152 -11.362 1.00 88.00 85 MET A C 1
ATOM 677 O O . MET A 1 85 ? -11.729 5.722 -11.003 1.00 88.00 85 MET A O 1
ATOM 681 N N . GLY A 1 86 ? -10.705 3.948 -11.944 1.00 86.88 86 GLY A N 1
ATOM 682 C CA . GLY A 1 86 ? -11.914 3.150 -12.167 1.00 86.88 86 GLY A CA 1
ATOM 683 C C . GLY A 1 86 ? -12.630 2.779 -10.867 1.00 86.88 86 GLY A C 1
ATOM 684 O O . GLY A 1 86 ? -13.852 2.864 -10.798 1.00 86.88 86 GLY A O 1
ATOM 685 N N . GLU A 1 87 ? -11.866 2.486 -9.815 1.00 87.12 87 GLU A N 1
ATOM 686 C CA . GLU A 1 87 ? -12.370 2.211 -8.461 1.00 87.12 87 GLU A CA 1
ATOM 687 C C . GLU A 1 87 ? -12.661 3.495 -7.650 1.00 87.12 87 GLU A C 1
ATOM 689 O O . GLU A 1 87 ? -12.994 3.449 -6.467 1.00 87.12 87 GLU A O 1
ATOM 694 N N . GLY A 1 88 ? -12.544 4.675 -8.268 1.00 89.81 88 GLY A N 1
ATOM 695 C CA . GLY A 1 88 ? -12.868 5.955 -7.637 1.00 89.81 88 GLY A CA 1
ATOM 696 C C . GLY A 1 88 ? -11.802 6.491 -6.679 1.00 89.81 88 GLY A C 1
ATOM 697 O O . GLY A 1 88 ? -12.074 7.458 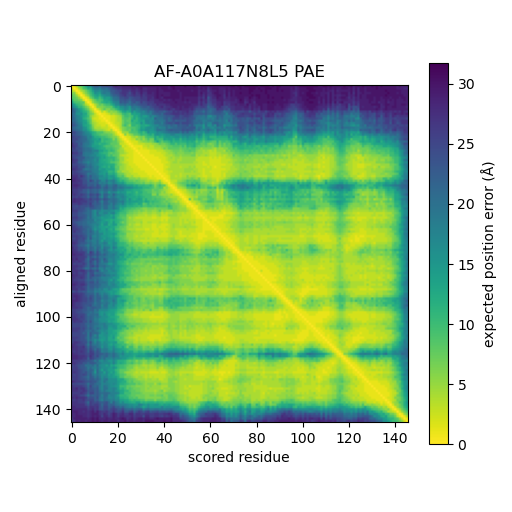-5.961 1.00 89.81 88 GLY A O 1
ATOM 698 N N . PHE A 1 89 ? -10.593 5.921 -6.676 1.00 92.12 89 PHE A N 1
ATOM 699 C CA . PHE A 1 89 ? -9.481 6.435 -5.883 1.00 92.12 89 PHE A CA 1
ATOM 700 C C . PHE A 1 89 ? -9.035 7.808 -6.383 1.00 92.12 89 PHE A C 1
ATOM 702 O O . PHE A 1 89 ? -8.731 8.013 -7.560 1.00 92.12 89 PHE A O 1
ATOM 709 N N . LYS A 1 90 ? -8.943 8.758 -5.453 1.00 91.69 90 LYS A N 1
ATOM 710 C CA . LYS A 1 90 ? -8.421 10.105 -5.692 1.00 91.69 90 LYS A CA 1
ATOM 711 C C . LYS A 1 90 ? -7.223 10.354 -4.795 1.00 91.69 90 LYS A C 1
ATOM 713 O O . LYS A 1 90 ? -7.267 10.024 -3.611 1.00 91.69 90 LYS A O 1
ATOM 718 N N . ALA A 1 91 ? -6.173 10.947 -5.356 1.0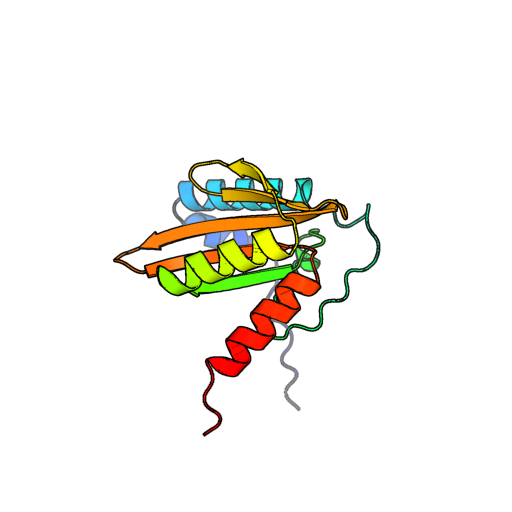0 89.06 91 ALA A N 1
ATOM 719 C CA . ALA A 1 91 ? -4.998 11.333 -4.587 1.00 89.06 91 ALA A CA 1
ATOM 720 C C . ALA A 1 91 ? -5.394 12.373 -3.526 1.00 89.06 91 ALA A C 1
ATOM 722 O O . ALA A 1 91 ? -5.967 13.411 -3.855 1.00 89.06 91 ALA A O 1
ATOM 723 N N . GLN A 1 92 ? -5.105 12.070 -2.264 1.00 88.69 92 GLN A N 1
ATOM 724 C CA . GLN A 1 92 ? -5.330 12.944 -1.110 1.00 88.69 92 GLN A CA 1
ATOM 725 C C . GLN A 1 92 ? -4.053 13.691 -0.727 1.00 88.69 92 GLN A C 1
ATOM 727 O O . GLN A 1 92 ? -4.090 14.873 -0.395 1.00 88.69 92 GLN A O 1
ATOM 732 N N . SER A 1 93 ? -2.910 13.011 -0.798 1.00 83.94 93 SER A N 1
ATOM 733 C CA . SER A 1 93 ? -1.599 13.608 -0.570 1.00 83.94 93 SER A CA 1
ATOM 734 C C . SER A 1 93 ? -0.560 12.934 -1.457 1.00 83.94 93 SER A C 1
ATOM 736 O O . SER A 1 93 ? -0.653 11.742 -1.752 1.00 83.94 93 SER A O 1
ATOM 738 N N . SER A 1 94 ? 0.426 13.707 -1.905 1.00 83.56 94 SER A N 1
ATOM 739 C CA . SER A 1 94 ? 1.570 13.188 -2.646 1.00 83.56 94 SER A CA 1
ATOM 740 C C . SER A 1 94 ? 2.835 13.854 -2.134 1.00 83.56 94 SER A C 1
ATOM 742 O O . SER A 1 94 ? 2.931 15.081 -2.119 1.00 83.56 94 SER A O 1
ATOM 744 N N . THR A 1 95 ? 3.801 13.043 -1.731 1.00 80.62 95 THR A N 1
ATOM 745 C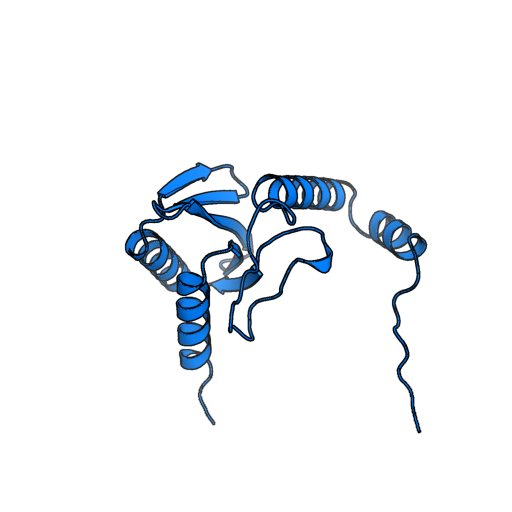 CA . THR A 1 95 ? 5.191 13.450 -1.536 1.00 80.62 95 THR A CA 1
ATOM 746 C C . THR A 1 95 ? 6.031 12.913 -2.698 1.00 80.62 95 THR A C 1
ATOM 748 O O . THR A 1 95 ? 5.498 12.208 -3.562 1.00 80.62 95 THR A O 1
ATOM 751 N N . PRO A 1 96 ? 7.329 13.251 -2.775 1.00 74.31 96 PRO A N 1
ATOM 752 C CA . PRO A 1 96 ? 8.222 12.644 -3.758 1.00 74.31 96 PRO A CA 1
ATOM 753 C C . PRO A 1 96 ? 8.323 11.114 -3.635 1.00 74.31 96 PRO A C 1
ATOM 755 O O . PRO A 1 96 ? 8.621 10.444 -4.618 1.00 74.31 96 PRO A O 1
ATOM 758 N N . GLU A 1 97 ? 8.081 10.562 -2.444 1.00 74.56 97 GLU A N 1
ATOM 759 C CA . GLU A 1 97 ? 8.281 9.144 -2.139 1.00 74.56 97 GLU A CA 1
ATOM 760 C C . GLU A 1 97 ? 6.984 8.325 -2.165 1.00 74.56 97 GLU A C 1
ATOM 762 O O . GLU A 1 97 ? 7.027 7.130 -2.471 1.00 74.56 97 GLU A O 1
ATOM 767 N N . TYR A 1 98 ? 5.839 8.931 -1.834 1.00 85.19 98 TYR A N 1
ATOM 768 C CA . TYR A 1 98 ? 4.561 8.227 -1.760 1.00 85.19 98 TYR A CA 1
ATOM 769 C C . TYR A 1 98 ? 3.367 9.073 -2.201 1.00 85.19 98 TYR A C 1
ATOM 771 O O . TYR A 1 98 ? 3.354 10.297 -2.091 1.00 85.19 98 TYR A O 1
ATOM 779 N N . THR A 1 99 ? 2.306 8.395 -2.626 1.00 89.25 99 THR A N 1
ATOM 780 C CA . THR A 1 99 ? 0.993 8.993 -2.871 1.00 89.25 99 THR A CA 1
ATOM 781 C C . THR A 1 99 ? -0.064 8.214 -2.103 1.00 89.25 99 THR A C 1
ATOM 783 O O . THR A 1 99 ? -0.162 6.994 -2.240 1.00 89.25 99 THR A O 1
ATOM 786 N N . LEU A 1 100 ? -0.857 8.916 -1.294 1.00 90.62 100 LEU A N 1
ATOM 787 C CA . LEU A 1 100 ? -2.031 8.366 -0.628 1.00 90.62 100 LEU A CA 1
ATOM 788 C C . LEU A 1 100 ? -3.262 8.638 -1.488 1.00 90.62 100 LEU A C 1
ATOM 790 O O . LEU A 1 100 ? -3.552 9.789 -1.823 1.00 90.62 100 LEU A O 1
ATOM 794 N N . TYR A 1 101 ? -4.014 7.591 -1.792 1.00 92.50 101 TYR A N 1
ATOM 795 C CA . TYR A 1 101 ? -5.308 7.668 -2.443 1.00 92.50 101 TYR A CA 1
ATOM 796 C C . TYR A 1 101 ? -6.413 7.222 -1.494 1.00 92.50 101 TYR A C 1
ATOM 798 O O . TYR A 1 101 ? -6.206 6.349 -0.655 1.00 92.50 101 TYR A O 1
ATOM 806 N N . LEU A 1 102 ? -7.593 7.805 -1.675 1.00 92.19 102 LEU A N 1
ATOM 807 C CA . LEU A 1 102 ? -8.808 7.468 -0.942 1.00 92.19 102 LEU A CA 1
ATOM 808 C C . LEU A 1 102 ? -9.972 7.363 -1.926 1.00 92.19 102 LEU A C 1
ATOM 810 O O . LEU A 1 102 ? -10.065 8.186 -2.846 1.00 92.19 102 LEU A O 1
ATOM 814 N N . ASN A 1 103 ? -10.854 6.389 -1.733 1.00 90.88 103 ASN A N 1
ATOM 815 C CA . ASN A 1 103 ? -12.106 6.282 -2.482 1.00 90.88 103 ASN A CA 1
ATOM 816 C C . ASN A 1 103 ? -13.326 6.691 -1.619 1.00 90.88 103 ASN A C 1
ATOM 818 O O . ASN A 1 103 ? -13.199 6.897 -0.409 1.00 90.88 103 ASN A O 1
ATOM 822 N N . PRO A 1 104 ? -14.525 6.854 -2.212 1.00 87.12 104 PRO A N 1
ATOM 823 C CA . PRO A 1 104 ? -15.738 7.222 -1.472 1.00 87.12 104 PRO A CA 1
ATOM 824 C C . PRO A 1 104 ? -16.164 6.224 -0.385 1.00 87.12 104 PRO A C 1
ATOM 826 O O . PRO A 1 104 ? -16.906 6.595 0.522 1.00 87.12 104 PRO A O 1
ATOM 829 N N . GLN A 1 105 ? -15.719 4.971 -0.481 1.00 86.06 105 GLN A N 1
ATOM 830 C CA . GLN A 1 105 ? -15.986 3.897 0.474 1.00 86.06 105 GLN A CA 1
ATOM 831 C C . GLN A 1 105 ? -15.073 3.979 1.707 1.00 86.06 105 GLN A C 1
ATOM 833 O O . GLN A 1 105 ? -15.290 3.251 2.673 1.00 86.06 105 GLN A O 1
ATOM 838 N N . GLY A 1 106 ? -14.091 4.886 1.698 1.00 84.62 106 GLY A N 1
ATOM 839 C CA . GLY A 1 106 ? -13.120 5.059 2.773 1.00 84.62 106 GLY A CA 1
ATOM 840 C C . GLY A 1 106 ? -11.919 4.121 2.676 1.00 84.62 106 GLY A C 1
ATOM 841 O O . GLY A 1 106 ? -11.064 4.177 3.556 1.00 84.62 106 GLY A O 1
ATOM 842 N N . GLU A 1 107 ? -11.829 3.310 1.620 1.00 88.06 107 GLU A N 1
ATOM 843 C CA . GLU A 1 107 ? -10.659 2.480 1.350 1.00 88.06 107 GLU A CA 1
ATOM 844 C C . GLU A 1 107 ? -9.492 3.366 0.918 1.00 88.06 107 GLU A C 1
ATOM 846 O O . GLU A 1 107 ? -9.657 4.397 0.248 1.00 88.06 107 GLU A O 1
ATOM 851 N N . LYS A 1 108 ? -8.292 2.937 1.284 1.00 90.75 108 LYS A N 1
ATOM 852 C CA . LYS A 1 108 ? -7.050 3.673 1.109 1.00 90.75 108 LYS A CA 1
ATOM 853 C C . LYS A 1 108 ? -6.048 2.872 0.300 1.00 90.75 108 LYS A C 1
ATOM 855 O O . LYS A 1 108 ? -5.960 1.648 0.379 1.00 90.75 108 LYS A O 1
ATOM 860 N N . VAL A 1 109 ? -5.226 3.596 -0.447 1.00 91.12 109 VAL A N 1
ATOM 861 C CA . VAL A 1 109 ? -4.062 3.045 -1.143 1.00 91.12 109 VAL A CA 1
ATOM 862 C C . VAL A 1 109 ? -2.882 3.954 -0.874 1.00 91.12 109 VAL A C 1
ATOM 864 O O . VAL A 1 109 ? -2.907 5.121 -1.252 1.00 91.12 109 VAL A O 1
ATOM 867 N N . LEU A 1 110 ? -1.832 3.427 -0.260 1.00 90.69 110 LEU A N 1
ATOM 868 C CA . LEU A 1 110 ? -0.543 4.094 -0.188 1.00 90.69 110 LEU A CA 1
ATOM 869 C C . LEU A 1 110 ? 0.382 3.481 -1.237 1.00 90.69 110 LEU A C 1
ATOM 871 O O . LEU A 1 110 ? 0.763 2.314 -1.143 1.00 90.69 110 LEU A O 1
ATOM 875 N N . LEU A 1 111 ? 0.735 4.276 -2.241 1.00 88.44 111 LEU A N 1
ATOM 876 C CA . LEU A 1 111 ? 1.617 3.877 -3.327 1.00 88.44 111 LEU A CA 1
ATOM 877 C C . LEU A 1 111 ? 2.993 4.499 -3.117 1.00 88.44 111 LEU A C 1
ATOM 879 O O . LEU A 1 111 ? 3.122 5.719 -3.122 1.00 88.44 111 LEU A O 1
ATOM 883 N N . ARG A 1 112 ? 4.022 3.668 -2.981 1.00 86.19 112 ARG A N 1
ATOM 884 C CA . ARG A 1 112 ? 5.429 4.074 -2.997 1.00 86.19 112 ARG A CA 1
ATOM 885 C C . ARG A 1 112 ? 6.051 3.659 -4.323 1.00 86.19 112 ARG A C 1
ATOM 887 O O . ARG A 1 112 ? 5.846 2.535 -4.781 1.00 86.19 112 ARG A O 1
ATOM 894 N N . GLN A 1 113 ? 6.811 4.569 -4.925 1.00 80.31 113 GLN A N 1
ATOM 895 C CA . GLN A 1 113 ? 7.470 4.343 -6.209 1.00 80.31 113 GLN A CA 1
ATOM 896 C C . GLN A 1 113 ? 8.970 4.565 -6.064 1.00 80.31 113 GLN A C 1
ATOM 898 O O . GLN A 1 113 ? 9.406 5.594 -5.555 1.00 80.31 113 GLN A O 1
ATOM 903 N N . GLU A 1 114 ? 9.762 3.616 -6.546 1.00 78.50 114 GLU A N 1
ATOM 904 C CA . GLU A 1 114 ? 11.214 3.735 -6.586 1.00 78.50 114 GLU A CA 1
ATOM 905 C C . GLU A 1 114 ? 11.686 3.434 -8.007 1.00 78.50 114 GLU A C 1
ATOM 907 O O . GLU A 1 114 ? 11.499 2.336 -8.527 1.00 78.50 114 GLU A O 1
ATOM 912 N N . SER A 1 115 ? 12.230 4.448 -8.682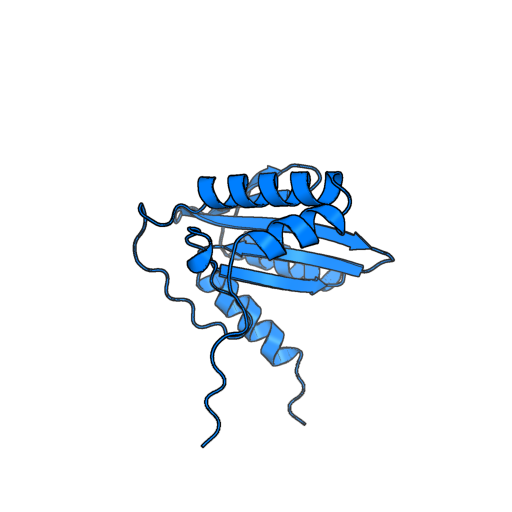 1.00 70.25 115 SER A N 1
ATOM 913 C CA . SER A 1 115 ? 12.722 4.303 -10.053 1.00 70.25 115 SER A CA 1
ATOM 914 C C . SER A 1 115 ? 14.212 3.995 -10.034 1.00 70.25 115 SER A C 1
ATOM 916 O O . SER A 1 115 ? 15.007 4.819 -9.583 1.00 70.25 115 SER A O 1
ATOM 918 N N . GLN A 1 116 ? 14.597 2.838 -10.568 1.00 64.31 116 GLN A N 1
ATOM 919 C CA . GLN A 1 116 ? 15.994 2.443 -10.712 1.00 64.31 116 GLN A CA 1
ATOM 920 C C . GLN A 1 116 ? 16.235 1.909 -12.128 1.00 64.31 116 GLN A C 1
ATOM 922 O O . GLN A 1 116 ? 15.577 0.976 -12.576 1.00 64.31 116 GLN A O 1
ATOM 927 N N . ALA A 1 117 ? 17.171 2.532 -12.854 1.00 57.88 117 ALA A N 1
ATOM 928 C CA . ALA A 1 117 ? 17.666 2.068 -14.157 1.00 57.88 117 ALA A CA 1
ATOM 929 C C . ALA A 1 117 ? 16.580 1.679 -15.197 1.00 57.88 117 ALA A C 1
ATOM 931 O O . ALA A 1 117 ? 16.722 0.689 -15.909 1.00 57.88 117 ALA A O 1
ATOM 932 N N . GLY A 1 118 ? 15.500 2.465 -15.309 1.00 61.19 118 GLY A N 1
ATOM 933 C CA . GLY A 1 118 ? 14.430 2.251 -16.300 1.00 61.19 118 GLY A CA 1
ATOM 934 C C . GLY A 1 118 ? 13.315 1.293 -15.864 1.00 61.19 118 GLY A C 1
ATOM 935 O O . GLY A 1 118 ? 12.352 1.117 -16.605 1.00 61.19 118 GLY A O 1
ATOM 936 N N . GLN A 1 119 ? 13.411 0.724 -14.662 1.00 66.62 119 GLN A N 1
ATOM 937 C CA . GLN A 1 119 ? 12.346 -0.033 -14.010 1.00 66.62 119 GLN A CA 1
ATOM 938 C C . GLN A 1 119 ? 11.802 0.755 -12.815 1.00 66.62 119 GLN A C 1
ATOM 940 O O . GLN A 1 119 ? 12.544 1.470 -12.134 1.00 66.62 119 GLN A O 1
ATOM 945 N N . THR A 1 120 ? 10.499 0.637 -12.558 1.00 75.31 120 THR A N 1
ATOM 946 C CA . THR A 1 120 ? 9.871 1.216 -11.368 1.00 75.31 120 THR A CA 1
ATOM 947 C C . THR A 1 120 ? 9.432 0.088 -10.449 1.00 75.31 120 THR A C 1
ATOM 949 O O . THR A 1 120 ? 8.562 -0.706 -10.803 1.00 75.31 120 THR A O 1
ATOM 952 N N . LEU A 1 121 ? 10.030 0.023 -9.262 1.00 79.62 121 LEU A N 1
ATOM 953 C CA . LEU A 1 121 ? 9.508 -0.781 -8.170 1.00 79.62 121 LEU A CA 1
ATOM 954 C C . LEU A 1 121 ? 8.309 -0.044 -7.573 1.00 79.62 121 LEU A C 1
ATOM 956 O O . LEU A 1 121 ? 8.410 1.119 -7.173 1.00 79.62 121 LEU A O 1
ATOM 960 N N . LEU A 1 122 ? 7.174 -0.727 -7.523 1.00 80.81 122 LEU A N 1
ATOM 961 C CA . LEU A 1 122 ? 5.964 -0.266 -6.868 1.00 80.81 122 LEU A CA 1
ATOM 962 C C . LEU A 1 122 ? 5.763 -1.060 -5.587 1.00 80.81 122 LEU A C 1
ATOM 964 O O . LEU A 1 122 ? 5.765 -2.288 -5.612 1.00 80.81 122 LEU A O 1
ATOM 968 N N . SER A 1 123 ? 5.549 -0.349 -4.486 1.00 83.19 123 SER A N 1
ATOM 969 C CA . SER A 1 123 ? 5.038 -0.921 -3.245 1.00 83.19 123 SER A CA 1
ATOM 970 C C . SER A 1 123 ? 3.679 -0.306 -2.972 1.00 83.19 123 SER A C 1
ATOM 972 O O . SER A 1 123 ? 3.556 0.908 -2.817 1.00 83.19 123 SER A O 1
ATOM 974 N N . LEU A 1 124 ? 2.658 -1.148 -2.949 1.00 86.50 124 LEU A N 1
ATOM 975 C CA . LEU A 1 124 ? 1.273 -0.770 -2.752 1.00 86.50 124 LEU A CA 1
ATOM 976 C C . LEU A 1 124 ? 0.801 -1.339 -1.425 1.00 86.50 124 LEU A C 1
ATOM 978 O O . LEU A 1 124 ? 0.874 -2.545 -1.223 1.00 86.50 124 LEU A O 1
ATOM 982 N N . VAL A 1 125 ? 0.298 -0.481 -0.544 1.00 88.06 125 VAL A N 1
ATOM 983 C CA . VAL A 1 125 ? -0.359 -0.902 0.695 1.00 88.06 125 VAL A CA 1
ATOM 984 C C . VAL A 1 125 ? -1.806 -0.448 0.652 1.00 88.06 125 VAL A C 1
ATOM 986 O O . VAL A 1 125 ? -2.073 0.726 0.399 1.00 88.06 125 VAL A O 1
ATOM 989 N N . SER A 1 126 ? -2.743 -1.369 0.838 1.00 88.75 126 SER A N 1
ATOM 990 C CA . SER A 1 126 ? -4.167 -1.059 0.746 1.00 88.75 126 SER A CA 1
ATOM 991 C C . SER A 1 126 ? -5.019 -1.990 1.603 1.00 88.75 126 SER A C 1
ATOM 993 O O . SER A 1 126 ? -4.637 -3.117 1.914 1.00 88.75 126 SER A O 1
ATOM 995 N N . ASP A 1 127 ? -6.195 -1.501 1.971 1.00 86.75 127 ASP A N 1
ATOM 996 C CA . ASP A 1 127 ? -7.297 -2.251 2.569 1.00 86.75 127 ASP A CA 1
ATOM 997 C C . ASP A 1 127 ? -8.397 -2.609 1.546 1.00 86.75 127 ASP A C 1
ATOM 999 O O . ASP A 1 127 ? -9.381 -3.262 1.894 1.00 86.75 127 ASP A O 1
ATOM 1003 N N . SER A 1 128 ? -8.219 -2.239 0.271 1.00 86.56 128 SER A N 1
ATOM 1004 C CA . SER A 1 128 ? -9.208 -2.432 -0.790 1.00 86.56 128 SER A CA 1
ATOM 1005 C C . SER A 1 128 ? -9.144 -3.826 -1.401 1.00 86.56 128 SER A C 1
ATOM 1007 O O . SER A 1 128 ? -8.211 -4.189 -2.123 1.00 86.56 128 SER A O 1
ATOM 1009 N N . ARG A 1 129 ? -10.192 -4.618 -1.174 1.00 83.38 129 ARG A N 1
ATOM 1010 C CA . ARG A 1 129 ? -10.283 -5.981 -1.717 1.00 83.38 129 ARG A CA 1
ATOM 1011 C C . ARG A 1 129 ? -10.348 -6.000 -3.247 1.00 83.38 129 ARG A C 1
ATOM 1013 O O . ARG A 1 129 ? -9.780 -6.905 -3.860 1.00 83.38 129 ARG A O 1
ATOM 1020 N N . THR A 1 130 ? -11.044 -5.045 -3.866 1.00 83.25 130 THR A N 1
ATOM 1021 C CA . THR A 1 130 ? -11.225 -5.006 -5.328 1.00 83.25 130 THR A CA 1
ATOM 1022 C C . THR A 1 130 ? -9.898 -4.772 -6.040 1.00 83.25 130 THR A C 1
ATOM 1024 O O . THR A 1 130 ? -9.593 -5.448 -7.025 1.00 83.25 130 THR A O 1
ATOM 1027 N N . LEU A 1 131 ? -9.050 -3.912 -5.478 1.00 84.38 131 LEU A N 1
ATOM 1028 C CA . LEU A 1 131 ? -7.718 -3.649 -6.004 1.00 84.38 131 LEU A CA 1
ATOM 1029 C C . LEU A 1 131 ? -6.816 -4.890 -5.963 1.00 84.38 131 LEU A C 1
ATOM 1031 O O . LEU A 1 131 ? -6.147 -5.202 -6.949 1.00 84.38 131 LEU A O 1
ATOM 1035 N N . PHE A 1 132 ? -6.824 -5.644 -4.862 1.00 83.62 132 PHE A N 1
ATOM 1036 C CA . PHE A 1 132 ? -6.045 -6.883 -4.776 1.00 83.62 132 PHE A CA 1
ATOM 1037 C C . PHE A 1 132 ? -6.583 -8.000 -5.672 1.00 83.62 132 PHE A C 1
ATOM 1039 O O . PHE A 1 132 ? -5.789 -8.790 -6.187 1.00 83.62 132 PHE A O 1
ATOM 1046 N N . ALA A 1 133 ? -7.895 -8.047 -5.920 1.00 82.00 133 ALA A N 1
ATOM 1047 C CA . ALA A 1 133 ? -8.473 -8.953 -6.911 1.00 82.00 133 ALA A CA 1
ATOM 1048 C C . ALA A 1 133 ? -8.005 -8.604 -8.337 1.00 82.00 133 ALA A C 1
ATOM 1050 O O . ALA A 1 133 ? -7.636 -9.497 -9.102 1.00 82.00 133 ALA A O 1
ATOM 1051 N N . TYR A 1 134 ? -7.941 -7.311 -8.678 1.00 82.94 134 TYR A N 1
ATOM 1052 C CA . TYR A 1 134 ? -7.368 -6.844 -9.944 1.00 82.94 134 TYR A CA 1
ATOM 1053 C C . TYR A 1 134 ? -5.889 -7.245 -10.089 1.00 82.94 134 TYR A C 1
ATOM 1055 O O . TYR A 1 134 ? -5.490 -7.781 -11.126 1.00 82.94 134 TYR A O 1
ATOM 1063 N N . LEU A 1 135 ? -5.078 -7.044 -9.043 1.00 81.00 135 LEU A N 1
ATOM 1064 C CA . LEU A 1 135 ? -3.660 -7.422 -9.048 1.00 81.00 135 LEU A CA 1
ATOM 1065 C C . LEU A 1 135 ? -3.464 -8.940 -9.195 1.00 81.00 135 LEU A C 1
ATOM 1067 O O . LEU A 1 135 ? -2.611 -9.372 -9.971 1.00 81.00 135 LEU A O 1
ATOM 1071 N N . ALA A 1 136 ? -4.283 -9.752 -8.518 1.00 77.31 136 ALA A N 1
ATOM 1072 C CA . ALA A 1 136 ? -4.256 -11.211 -8.638 1.00 77.31 136 ALA A CA 1
ATOM 1073 C C . ALA A 1 136 ? -4.582 -11.688 -10.063 1.00 77.31 136 ALA A C 1
ATOM 1075 O O . ALA A 1 136 ? -3.902 -12.567 -10.601 1.00 77.31 136 ALA A O 1
ATOM 1076 N N . ALA A 1 137 ? -5.591 -11.084 -10.699 1.00 77.00 137 ALA A N 1
ATOM 1077 C CA . ALA A 1 137 ? -5.951 -11.384 -12.081 1.00 77.00 137 ALA A CA 1
ATOM 1078 C C . ALA A 1 137 ? -4.797 -11.057 -13.043 1.00 77.00 137 ALA A C 1
ATOM 1080 O O . ALA A 1 137 ? -4.438 -11.880 -13.884 1.00 77.00 137 ALA A O 1
ATOM 1081 N N . LYS A 1 138 ? -4.147 -9.899 -12.871 1.00 72.88 138 LYS A N 1
ATOM 1082 C CA . LYS A 1 138 ? -3.008 -9.500 -13.712 1.00 72.88 138 LYS A CA 1
ATOM 1083 C C . LYS A 1 138 ? -1.771 -10.372 -13.509 1.00 72.88 138 LYS A C 1
ATOM 1085 O O . LYS A 1 138 ? -1.078 -10.673 -14.478 1.00 72.88 138 LYS A O 1
ATOM 1090 N N . HIS A 1 139 ? -1.519 -10.833 -12.286 1.00 66.88 139 HIS A N 1
ATOM 1091 C CA . HIS A 1 139 ? -0.453 -11.801 -12.018 1.00 66.88 139 HIS A CA 1
ATOM 1092 C C . HIS A 1 139 ? -0.714 -13.174 -12.649 1.00 66.88 139 HIS A C 1
ATOM 1094 O O . HIS A 1 139 ? 0.225 -13.832 -13.100 1.00 66.88 139 HIS A O 1
ATOM 1100 N N . SER A 1 140 ? -1.981 -13.589 -12.709 1.00 60.41 140 SER A N 1
ATOM 1101 C CA . SER A 1 140 ? -2.387 -14.848 -13.339 1.00 60.41 140 SER A CA 1
ATOM 1102 C C . SER A 1 140 ? -2.242 -14.796 -14.865 1.00 60.41 140 SER A C 1
ATOM 1104 O O . SER A 1 140 ? -1.847 -15.783 -15.468 1.00 60.41 140 SER A O 1
ATOM 1106 N N . GLU A 1 141 ? -2.487 -13.639 -15.491 1.00 56.69 141 GLU A N 1
ATOM 1107 C CA . GLU A 1 141 ? -2.256 -13.428 -16.931 1.00 56.69 141 GLU A CA 1
ATOM 1108 C C . GLU A 1 141 ? -0.761 -13.381 -17.302 1.00 56.69 141 GLU A C 1
ATOM 1110 O O . GLU A 1 141 ? -0.390 -13.755 -18.413 1.00 56.69 141 GLU A O 1
ATOM 1115 N N . ALA A 1 142 ? 0.104 -12.929 -16.387 1.00 51.34 142 ALA A N 1
ATOM 1116 C CA . ALA A 1 142 ? 1.549 -12.817 -16.612 1.00 51.34 142 ALA A CA 1
ATOM 1117 C C . ALA A 1 142 ? 2.324 -14.130 -16.391 1.00 51.34 142 ALA A C 1
ATOM 1119 O O . ALA A 1 142 ? 3.476 -14.237 -16.812 1.00 51.34 142 ALA A O 1
ATOM 1120 N N . SER A 1 143 ? 1.710 -15.123 -15.744 1.00 36.62 143 SER A N 1
ATOM 1121 C CA . SER A 1 143 ? 2.270 -16.470 -15.634 1.00 36.62 143 SER A CA 1
ATOM 1122 C C . SER A 1 143 ? 1.709 -17.316 -16.777 1.00 36.62 143 SER A C 1
ATOM 1124 O O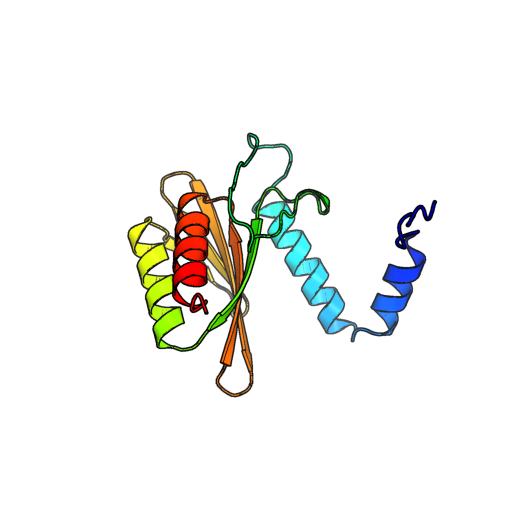 . SER A 1 143 ? 0.545 -17.713 -16.700 1.00 36.62 143 SER A O 1
ATOM 1126 N N . PRO A 1 144 ? 2.472 -17.614 -17.846 1.00 34.88 144 PRO A N 1
ATOM 1127 C CA . PRO A 1 144 ? 2.023 -18.625 -18.779 1.00 34.88 144 PRO A CA 1
ATOM 1128 C C . PRO A 1 144 ? 1.947 -19.935 -17.995 1.00 34.88 144 PRO A C 1
ATOM 1130 O O . PRO A 1 144 ? 2.924 -20.393 -17.403 1.00 34.88 144 PRO A O 1
ATOM 1133 N N . VAL A 1 145 ? 0.762 -20.533 -17.966 1.00 37.41 145 VAL A N 1
ATOM 1134 C CA . VAL A 1 145 ? 0.651 -21.965 -17.727 1.00 37.41 145 VAL A CA 1
ATOM 1135 C C . VAL A 1 145 ? 1.357 -22.630 -18.906 1.00 37.41 145 VAL A C 1
ATOM 1137 O O . VAL A 1 145 ? 0.788 -22.658 -19.996 1.00 37.41 145 VAL A O 1
ATOM 1140 N N . CYS A 1 146 ? 2.617 -23.025 -18.696 1.00 31.23 146 CYS A N 1
ATOM 1141 C CA . CYS A 1 146 ? 3.308 -24.220 -19.205 1.00 31.23 146 CYS A CA 1
ATOM 1142 C C . CYS A 1 146 ? 4.825 -24.097 -19.015 1.00 31.23 146 CYS A C 1
ATOM 1144 O O . CYS A 1 146 ? 5.428 -23.166 -19.593 1.00 31.23 146 CYS A O 1
#

Foldseek 3Di:
DDDPPDPDDDPVVVVVVCVVDDVVVVVVVVVVLVVQCVLFAQPPDDQQDADFPQWDQCVVSRGRWIKHKDKDAPVVVVVLVVVCVVQQWDFPDDDPAWTWTAHPVGKIWIWGWDDDPRIIMIMIIISDRVSSVVVRVVVVVVDPPD

Solvent-accessible surface area (backbone atoms only — not comparable to full-atom values): 8575 Å² total; per-residue (Å²): 139,84,84,85,75,78,95,80,82,66,73,67,57,58,56,50,49,58,70,74,43,58,64,69,61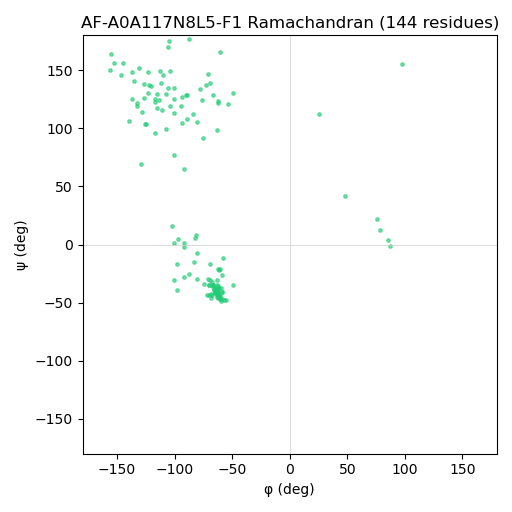,51,55,51,49,51,52,49,52,53,50,44,37,70,76,26,46,48,84,88,53,80,90,85,83,71,92,34,95,78,46,45,75,32,61,93,77,48,19,49,33,32,34,37,72,49,78,40,50,71,71,56,49,52,52,51,54,50,50,40,48,74,69,49,40,40,81,77,47,72,59,97,57,39,34,37,28,38,25,94,87,70,41,41,36,42,39,32,60,47,80,54,98,89,39,32,42,36,41,39,36,31,65,44,53,68,59,44,48,52,51,46,52,54,54,54,71,70,48,73,94,123

Sequence (146 aa):
MTAQTSLFQGNGQLQQLRRLIPRQHFECLERYLELLAKEFPLFDHPPLVIDCPVAEGLENLGIRAFQWQGVCDMPQRMALGSALMGEGFKAQSSTPEYTLYLNPQGEKVLLRQESQAGQTLLSLVSDSRTLFAYLAAKHSEASPVC

Secondary structure (DSSP, 8-state):
------S---HHHHHHHHHHS-HHHHHHHHHHHHHHHHHSBSSSSPPP----TTPEE-GGGTB--EEEEEEE-HHHHHHHHHHHHHTT-EEEEE-SSEEEEE-TTS-EEEEEEEEETTEEEEEEEE--HHHHHHHHHHHHHHS---

Nearest PDB structures (foldseek):
  9ix8-assembly1_B  TM=4.731E-01  e=7.806E-02  Thermococcus kodakarensis KOD1
  2l8o-assembly1_A  TM=5.104E-01  e=2.085E-01  Cytophaga hutchinsonii ATCC 33406
  3pu2-assembly8_H  TM=3.252E-01  e=1.562E-01  Cereibacter sphaeroides 2.4.1
  3ep4-assembly1_A  TM=4.465E-01  e=1.052E+00  Homo sapiens
  3ep6-assembly1_A  TM=4.327E-01  e=1.670E+00  Homo sapiens